Protein AF-A0A958SXV0-F1 (afdb_monomer)

Foldseek 3Di:
DDDDPPPPPDDPDDDDPCPVVCVVVVVVVCVVVDDPVVVPPDDPDDDDPCPCVPDDDDDDDPPDDDPPPVVVVVVVVVVVVVCCVVVDDPPDDDPVPDDPVNVVVVVVVDDDDPVNVVVVDDPVPDDPVVVPPPDDPVVVVVVCVVPDDPVRVVVD

pLDDT: mean 76.38, std 10.84, range [36.34, 92.25]

Radius of gyration: 49.61 Å; Cα contacts (8 Å, |Δi|>4): 8; chains: 1; bounding box: 76×43×121 Å

Structure (mmCIF, N/CA/C/O backbone):
data_AF-A0A958SXV0-F1
#
_entry.id   AF-A0A958SXV0-F1
#
loop_
_atom_site.group_PDB
_atom_site.id
_atom_site.type_symbol
_atom_site.label_atom_id
_atom_site.label_alt_id
_atom_site.label_comp_id
_atom_site.label_asym_id
_atom_site.label_entity_id
_atom_site.label_seq_id
_atom_site.pdbx_PDB_ins_code
_atom_site.Cartn_x
_atom_site.Cartn_y
_atom_site.Cartn_z
_atom_site.occupancy
_atom_site.B_iso_or_equiv
_atom_site.auth_seq_id
_atom_site.auth_comp_id
_atom_site.auth_asym_id
_atom_site.auth_atom_id
_atom_site.pdbx_PDB_model_num
ATOM 1 N N . MET A 1 1 ? 3.365 -3.150 -37.074 1.00 36.34 1 MET A N 1
ATOM 2 C CA . MET A 1 1 ? 2.431 -2.682 -38.127 1.00 36.34 1 MET A CA 1
ATOM 3 C C . MET A 1 1 ? 2.327 -3.805 -39.136 1.00 36.34 1 MET A C 1
ATOM 5 O O . MET A 1 1 ? 3.000 -3.789 -40.159 1.00 36.34 1 MET A O 1
ATOM 9 N N . ASP A 1 2 ? 1.527 -4.804 -38.791 1.00 46.22 2 ASP A N 1
ATOM 10 C CA . ASP A 1 2 ? 1.285 -5.988 -39.605 1.00 46.22 2 ASP A CA 1
ATOM 11 C C . ASP A 1 2 ? 0.170 -5.664 -40.598 1.00 46.22 2 ASP A C 1
ATOM 13 O O . ASP A 1 2 ? -0.995 -5.523 -40.232 1.00 46.22 2 ASP A O 1
ATOM 17 N N . LYS A 1 3 ? 0.532 -5.451 -41.866 1.00 52.94 3 LYS A N 1
ATOM 18 C CA . LYS A 1 3 ? -0.455 -5.339 -42.945 1.00 52.94 3 LYS A CA 1
ATOM 19 C C . LYS A 1 3 ? -0.844 -6.749 -43.382 1.00 52.94 3 LYS A C 1
ATOM 21 O O . LYS A 1 3 ? -0.165 -7.360 -44.199 1.00 52.94 3 LYS A O 1
ATOM 26 N N . GLU A 1 4 ? -1.944 -7.252 -42.832 1.00 56.66 4 GLU A N 1
ATOM 27 C CA . GLU A 1 4 ? -2.586 -8.485 -43.289 1.00 56.66 4 GLU A CA 1
ATOM 28 C C . GLU A 1 4 ? -3.212 -8.287 -44.683 1.00 56.66 4 GLU A C 1
ATOM 30 O O . GLU A 1 4 ? -4.121 -7.476 -44.874 1.00 56.66 4 GLU A O 1
ATOM 35 N N . PHE A 1 5 ? -2.760 -9.056 -45.676 1.00 57.06 5 PHE A N 1
ATOM 36 C CA . PHE A 1 5 ? -3.325 -9.072 -47.029 1.00 57.06 5 PHE A CA 1
ATOM 37 C C . PHE A 1 5 ? -4.639 -9.879 -47.086 1.00 57.06 5 PHE A C 1
ATOM 39 O O . PHE A 1 5 ? -4.705 -10.947 -47.688 1.00 57.06 5 PHE A O 1
ATOM 46 N N . LYS A 1 6 ? -5.718 -9.374 -46.475 1.00 58.47 6 LYS A N 1
ATOM 47 C CA . LYS A 1 6 ? -7.016 -10.083 -46.349 1.00 58.47 6 LYS A CA 1
ATOM 48 C C . LYS A 1 6 ? -7.854 -10.216 -47.637 1.00 58.47 6 LYS A C 1
ATOM 50 O O . LYS A 1 6 ? -8.964 -10.735 -47.586 1.00 58.47 6 LYS A O 1
ATOM 55 N N . HIS A 1 7 ? -7.349 -9.791 -48.799 1.00 54.75 7 HIS A N 1
ATOM 56 C CA . HIS A 1 7 ? -8.129 -9.740 -50.050 1.00 54.75 7 HIS A CA 1
ATOM 57 C C . HIS A 1 7 ? -7.524 -10.493 -51.245 1.00 54.75 7 HIS A C 1
ATOM 59 O O . HIS A 1 7 ? -8.103 -10.472 -52.330 1.00 54.75 7 HIS A O 1
ATOM 65 N N . ILE A 1 8 ? -6.401 -11.196 -51.085 1.00 59.59 8 ILE A N 1
ATOM 66 C CA . ILE A 1 8 ? -5.745 -11.883 -52.208 1.00 59.59 8 ILE A CA 1
ATOM 67 C C . ILE A 1 8 ? -6.158 -13.361 -52.209 1.00 59.59 8 ILE A C 1
ATOM 69 O O . ILE A 1 8 ? -5.460 -14.214 -51.675 1.00 59.59 8 ILE A O 1
ATOM 73 N N . LYS A 1 9 ? -7.325 -13.677 -52.789 1.00 61.03 9 LYS A N 1
ATOM 74 C CA . LYS A 1 9 ? -7.826 -15.069 -52.896 1.00 61.03 9 LYS A CA 1
ATOM 75 C C . LYS A 1 9 ? -7.115 -15.900 -53.976 1.00 61.03 9 LYS A C 1
ATOM 77 O O . LYS A 1 9 ? -7.296 -17.108 -54.047 1.00 61.03 9 LYS A O 1
ATOM 82 N N . SER A 1 10 ? -6.329 -15.249 -54.827 1.00 63.31 10 SER A N 1
ATOM 83 C CA . SER A 1 10 ? -5.550 -15.850 -55.907 1.00 63.31 10 SER A CA 1
ATOM 84 C C . SER A 1 10 ? -4.344 -14.958 -56.152 1.00 63.31 10 SER A C 1
ATOM 86 O O . SER A 1 10 ? -4.516 -13.752 -56.328 1.00 63.31 10 SER A O 1
ATOM 88 N N . SER A 1 11 ? -3.145 -15.546 -56.191 1.00 65.19 11 SER A N 1
ATOM 89 C CA . SER A 1 11 ? -1.951 -14.923 -56.774 1.00 65.19 11 SER A CA 1
ATOM 90 C C . SER A 1 11 ? -2.375 -14.262 -58.091 1.00 65.19 11 SER A C 1
ATOM 92 O O . SER A 1 11 ? -2.928 -14.940 -58.953 1.00 65.19 11 SER A O 1
ATOM 94 N N . GLY A 1 12 ? -2.237 -12.943 -58.244 1.00 66.81 12 GLY A N 1
ATOM 95 C CA . GLY A 1 12 ? -2.709 -12.213 -59.436 1.00 66.81 12 GLY A CA 1
ATOM 96 C C . GLY A 1 12 ? -2.011 -12.619 -60.744 1.00 66.81 12 GLY A C 1
ATOM 97 O O . GLY A 1 12 ? -2.262 -12.032 -61.792 1.00 66.81 12 GLY A O 1
ATOM 98 N N . PHE A 1 13 ? -1.133 -13.618 -60.687 1.00 75.00 13 PHE A N 1
ATOM 99 C CA . PHE A 1 13 ? -0.361 -14.143 -61.793 1.00 75.00 13 PHE A CA 1
ATOM 100 C C . PHE A 1 13 ? -1.071 -15.359 -62.391 1.00 75.00 13 PHE A C 1
ATOM 102 O O . PHE A 1 13 ? -1.173 -16.414 -61.767 1.00 75.00 13 PHE A O 1
ATOM 109 N N . LYS A 1 14 ? -1.553 -15.209 -63.627 1.00 74.62 14 LYS A N 1
ATOM 110 C CA . LYS A 1 14 ? -2.033 -16.322 -64.453 1.00 74.62 14 LYS A CA 1
ATOM 111 C C . LYS A 1 14 ? -0.934 -16.702 -65.435 1.00 74.62 14 LYS A C 1
ATOM 113 O O . LYS A 1 14 ? -0.447 -15.843 -66.165 1.00 74.62 14 LYS A O 1
ATOM 118 N N . VAL A 1 15 ? -0.556 -17.976 -65.457 1.00 80.69 15 VAL A N 1
ATOM 119 C CA . VAL A 1 15 ? 0.377 -18.496 -66.462 1.00 80.69 15 VAL A CA 1
ATOM 120 C C . VAL A 1 15 ? -0.378 -18.906 -67.733 1.00 80.69 15 VAL A C 1
ATOM 122 O O . VAL A 1 15 ? -1.545 -19.302 -67.647 1.00 80.69 15 VAL A O 1
ATOM 125 N N . PRO A 1 16 ? 0.253 -18.826 -68.916 1.00 84.94 16 PRO A N 1
ATOM 126 C CA . PRO A 1 16 ? -0.309 -19.369 -70.147 1.00 84.94 16 PRO A CA 1
ATOM 127 C C . PRO A 1 16 ? -0.623 -20.869 -70.036 1.00 84.94 16 PRO A C 1
ATOM 129 O O . PRO A 1 16 ? 0.043 -21.611 -69.310 1.00 84.94 16 PRO A O 1
ATOM 132 N N . LYS A 1 17 ? -1.627 -21.334 -70.787 1.00 81.31 17 LYS A N 1
ATOM 133 C CA . LYS A 1 17 ? -1.971 -22.761 -70.857 1.00 81.31 17 LYS A CA 1
ATOM 134 C C . LYS A 1 17 ? -0.768 -23.553 -71.396 1.00 81.31 17 LYS A C 1
ATOM 136 O O . LYS A 1 17 ? -0.205 -23.165 -72.414 1.00 81.31 17 LYS A O 1
ATOM 141 N N . GLY A 1 18 ? -0.371 -24.620 -70.699 1.00 81.06 18 GLY A N 1
ATOM 142 C CA . GLY A 1 18 ? 0.780 -25.455 -71.069 1.00 81.06 18 GLY A CA 1
ATOM 143 C C . GLY A 1 18 ? 2.158 -24.879 -70.708 1.00 81.06 18 GLY A C 1
ATOM 144 O O . GLY A 1 18 ? 3.172 -25.447 -71.102 1.00 81.06 18 GLY A O 1
ATOM 145 N N . TYR A 1 19 ? 2.234 -23.776 -69.945 1.00 82.81 19 TYR A N 1
ATOM 146 C CA . TYR A 1 19 ? 3.510 -23.140 -69.573 1.00 82.81 19 TYR A CA 1
ATOM 147 C C . TYR A 1 19 ? 4.499 -24.109 -68.902 1.00 82.81 19 TYR A C 1
ATOM 149 O O . TYR A 1 19 ? 5.686 -24.099 -69.218 1.00 82.81 19 TYR A O 1
ATOM 157 N N . PHE A 1 20 ? 4.005 -24.966 -68.007 1.00 89.12 20 PHE A N 1
ATOM 158 C CA . PHE A 1 20 ? 4.841 -25.908 -67.260 1.00 89.12 20 PHE A CA 1
ATOM 159 C C . PHE A 1 20 ? 5.067 -27.247 -67.975 1.00 89.12 20 PHE A C 1
ATOM 161 O O . PHE A 1 20 ? 5.983 -27.965 -67.603 1.00 89.12 20 PHE A O 1
ATOM 168 N N . GLU A 1 21 ? 4.295 -27.569 -69.018 1.00 88.06 21 GLU A N 1
ATOM 169 C CA . GLU A 1 21 ? 4.369 -28.872 -69.704 1.00 88.06 21 GLU A CA 1
ATOM 170 C C . GLU A 1 21 ? 5.688 -29.073 -70.464 1.00 88.06 21 GLU A C 1
ATOM 172 O O . GLU A 1 21 ? 6.127 -30.201 -70.633 1.00 88.06 21 GLU A O 1
ATOM 177 N N . SER A 1 22 ? 6.340 -27.983 -70.889 1.00 80.31 22 SER A N 1
ATOM 178 C CA . SER A 1 22 ? 7.646 -28.013 -71.575 1.00 80.31 22 SER A CA 1
ATOM 179 C C . SER A 1 22 ? 8.785 -27.441 -70.729 1.00 80.31 22 SER A C 1
ATOM 181 O O . SER A 1 22 ? 9.859 -27.146 -71.255 1.00 80.31 22 SER A O 1
ATOM 183 N N . LEU A 1 23 ? 8.555 -27.209 -69.430 1.00 86.75 23 LEU A N 1
ATOM 184 C CA . LEU A 1 23 ? 9.559 -26.592 -68.562 1.00 86.75 23 LEU A CA 1
ATOM 185 C C . LEU A 1 23 ? 10.779 -27.500 -68.412 1.00 86.75 23 LEU A C 1
ATOM 187 O O . LEU A 1 23 ? 11.898 -27.016 -68.572 1.00 86.75 23 LEU A O 1
ATOM 191 N N . ASP A 1 24 ? 10.561 -28.790 -68.162 1.00 82.88 24 ASP A N 1
ATOM 192 C CA . ASP A 1 24 ? 11.637 -29.756 -67.928 1.00 82.88 24 ASP A CA 1
ATOM 193 C C . ASP A 1 24 ? 12.534 -29.909 -69.159 1.00 82.88 24 ASP A C 1
ATOM 195 O O . ASP A 1 24 ? 13.757 -29.826 -69.047 1.00 82.88 24 ASP A O 1
ATOM 199 N N . ASP A 1 25 ? 11.933 -30.011 -70.347 1.00 81.94 25 ASP A N 1
ATOM 200 C CA . ASP A 1 25 ? 12.667 -30.091 -71.612 1.00 81.94 25 ASP A CA 1
ATOM 201 C C . ASP A 1 25 ? 13.515 -28.839 -71.856 1.00 81.94 25 ASP A C 1
ATOM 203 O O . ASP A 1 25 ? 14.678 -28.943 -72.243 1.00 81.94 25 ASP A O 1
ATOM 207 N N . ARG A 1 26 ? 12.970 -27.646 -71.573 1.00 77.88 26 ARG A N 1
ATOM 208 C CA . ARG A 1 26 ? 13.693 -26.368 -71.704 1.00 77.88 26 ARG A CA 1
ATOM 209 C C . ARG A 1 26 ? 14.840 -26.248 -70.705 1.00 77.88 26 ARG A C 1
ATOM 211 O O . ARG A 1 26 ? 15.887 -25.706 -71.046 1.00 77.88 26 ARG A O 1
ATOM 218 N N . LEU A 1 27 ? 14.653 -26.726 -69.475 1.00 81.38 27 LEU A N 1
ATOM 219 C CA . LEU A 1 27 ? 15.683 -26.714 -68.433 1.00 81.38 27 LEU A CA 1
ATOM 220 C C . LEU A 1 27 ? 16.819 -27.685 -68.783 1.00 81.38 27 LEU A C 1
ATOM 222 O O . LEU A 1 27 ? 17.999 -27.349 -68.664 1.00 81.38 27 LEU A O 1
ATOM 226 N N . LEU A 1 28 ? 16.460 -28.868 -69.281 1.00 81.31 28 LEU A N 1
ATOM 227 C CA . LEU A 1 28 ? 17.399 -29.872 -69.764 1.00 81.31 28 LEU A CA 1
ATOM 228 C C . LEU A 1 28 ? 18.166 -29.375 -70.999 1.00 81.31 28 LEU A C 1
ATOM 230 O O . LEU A 1 28 ? 19.375 -29.571 -71.090 1.00 81.31 28 LEU A O 1
ATOM 234 N N . ASP A 1 29 ? 17.499 -28.687 -71.922 1.00 77.00 29 ASP A N 1
ATOM 235 C CA . ASP A 1 29 ? 18.140 -28.064 -73.081 1.00 77.00 29 ASP A CA 1
ATOM 236 C C . ASP A 1 29 ? 19.116 -26.949 -72.663 1.00 77.00 29 ASP A C 1
ATOM 238 O O . ASP A 1 29 ? 20.248 -26.907 -73.145 1.00 77.00 29 ASP A O 1
ATOM 242 N N . LEU A 1 30 ? 18.754 -26.124 -71.669 1.00 74.06 30 LEU A N 1
ATOM 243 C CA . LEU A 1 30 ? 19.624 -25.077 -71.108 1.00 74.06 30 LEU A CA 1
ATOM 244 C C . LEU A 1 30 ? 20.918 -25.624 -70.488 1.00 74.06 30 LEU A C 1
ATOM 246 O O . LEU A 1 30 ? 21.966 -24.977 -70.538 1.00 74.06 30 LEU A O 1
ATOM 250 N N . THR A 1 31 ? 20.841 -26.799 -69.860 1.00 71.12 31 THR A N 1
ATOM 251 C CA . THR A 1 31 ? 22.010 -27.453 -69.248 1.00 71.12 31 THR A CA 1
ATOM 252 C C . THR A 1 31 ? 22.891 -28.140 -70.288 1.00 71.12 31 THR A C 1
ATOM 254 O O . THR A 1 31 ? 24.113 -28.110 -70.157 1.00 71.12 31 THR A O 1
ATOM 257 N N . LYS A 1 32 ? 22.293 -28.695 -71.351 1.00 72.06 32 LYS A N 1
ATOM 258 C CA . LYS A 1 32 ? 23.005 -29.330 -72.472 1.00 72.06 32 LYS A CA 1
ATOM 259 C C . LYS A 1 32 ? 23.704 -28.327 -73.388 1.00 72.06 32 LYS A C 1
ATOM 261 O O . LYS A 1 32 ? 24.782 -28.624 -73.892 1.00 72.06 32 LYS A O 1
ATOM 266 N N . THR A 1 33 ? 23.106 -27.156 -73.602 1.00 61.69 33 THR A N 1
ATOM 267 C CA . THR A 1 33 ? 23.637 -26.124 -74.509 1.00 61.69 33 THR A CA 1
ATOM 268 C C . THR A 1 33 ? 24.701 -25.229 -73.877 1.00 61.69 33 THR A C 1
ATOM 270 O O . THR A 1 33 ? 25.341 -24.474 -74.599 1.00 61.69 33 THR A O 1
ATOM 273 N N . GLY A 1 34 ? 24.962 -25.362 -72.570 1.00 61.09 34 GLY A N 1
ATOM 274 C CA . GLY A 1 34 ? 25.997 -24.607 -71.868 1.00 61.09 34 GLY A CA 1
ATOM 275 C C . GLY A 1 34 ? 25.661 -23.117 -71.782 1.00 61.09 34 GLY A C 1
ATOM 276 O O . GLY A 1 34 ? 25.802 -22.386 -72.748 1.00 61.09 34 GLY A O 1
ATOM 277 N N . SER A 1 35 ? 25.240 -22.665 -70.596 1.00 59.78 35 SER A N 1
ATOM 278 C CA . SER A 1 35 ? 25.042 -21.258 -70.205 1.00 59.78 35 SER A CA 1
ATOM 279 C C . SER A 1 35 ? 24.741 -20.282 -71.365 1.00 59.78 35 SER A C 1
ATOM 281 O O . SER A 1 35 ? 25.664 -19.617 -71.854 1.00 59.78 35 SER A O 1
ATOM 283 N N . PRO A 1 36 ? 23.463 -20.064 -71.740 1.00 58.12 36 PRO A N 1
ATOM 284 C CA . PRO A 1 36 ? 23.100 -18.955 -72.634 1.00 58.12 36 PRO A CA 1
ATOM 285 C C . PRO A 1 36 ? 23.536 -17.584 -72.079 1.00 58.12 36 PRO A C 1
ATOM 287 O O . PRO A 1 36 ? 23.579 -16.594 -72.802 1.00 58.12 36 PRO A O 1
ATOM 290 N N . LEU A 1 37 ? 23.911 -17.527 -70.794 1.00 56.97 37 LEU A N 1
ATOM 291 C CA . LEU A 1 37 ? 24.479 -16.359 -70.130 1.00 56.97 37 LEU A CA 1
ATOM 292 C C . LEU A 1 37 ? 25.859 -15.965 -70.680 1.00 56.97 37 LEU A C 1
ATOM 294 O O . LEU A 1 37 ? 26.210 -14.792 -70.638 1.00 56.97 37 LEU A O 1
ATOM 298 N N . SER A 1 38 ? 26.630 -16.920 -71.210 1.00 58.72 38 SER A N 1
ATOM 299 C CA . SER A 1 38 ? 27.951 -16.661 -71.805 1.00 58.72 38 SER A CA 1
ATOM 300 C C . SER A 1 38 ? 27.875 -15.911 -73.141 1.00 58.72 38 SER A C 1
ATOM 302 O O . SER A 1 38 ? 28.837 -15.261 -73.543 1.00 58.72 38 SER A O 1
ATOM 304 N N . SER A 1 39 ? 26.716 -15.953 -73.805 1.00 57.38 39 SER A N 1
ATOM 305 C CA . SER A 1 39 ? 26.448 -15.299 -75.092 1.00 57.38 39 SER A CA 1
ATOM 306 C C . SER A 1 39 ? 25.815 -13.909 -74.948 1.00 57.38 39 SER A C 1
ATOM 308 O O . SER A 1 39 ? 25.579 -13.243 -75.954 1.00 57.38 39 SER A O 1
ATOM 310 N N . ILE A 1 40 ? 25.516 -13.462 -73.721 1.00 61.47 40 ILE A N 1
ATOM 311 C CA . ILE A 1 40 ? 24.913 -12.154 -73.443 1.00 61.47 40 ILE A CA 1
ATOM 312 C C . ILE A 1 40 ? 26.049 -11.173 -73.108 1.00 61.47 40 ILE A C 1
ATOM 314 O O . ILE A 1 40 ? 26.568 -11.198 -71.993 1.00 61.47 40 ILE A O 1
ATOM 318 N N . PRO A 1 41 ? 26.456 -10.285 -74.037 1.00 61.31 41 PRO A N 1
ATOM 319 C CA . PRO A 1 41 ? 27.645 -9.448 -73.860 1.00 61.31 41 PRO A CA 1
ATOM 320 C C . PRO A 1 41 ? 27.488 -8.381 -72.768 1.00 61.31 41 PRO A C 1
ATOM 322 O O . PRO A 1 41 ? 28.477 -7.825 -72.299 1.00 61.31 41 PRO A O 1
ATOM 325 N N . ASN A 1 42 ? 26.256 -8.064 -72.362 1.00 60.19 42 ASN A N 1
ATOM 326 C CA . ASN A 1 42 ? 25.976 -7.101 -71.307 1.00 60.19 42 ASN A CA 1
ATOM 327 C C . ASN A 1 42 ? 24.822 -7.615 -70.449 1.00 60.19 42 ASN A C 1
ATOM 329 O O . ASN A 1 42 ? 23.704 -7.776 -70.938 1.00 60.19 42 ASN A O 1
ATOM 333 N N . THR A 1 43 ? 25.068 -7.817 -69.157 1.00 64.56 43 THR A N 1
ATOM 334 C CA . THR A 1 43 ? 23.980 -7.907 -68.187 1.00 64.56 43 THR A CA 1
ATOM 335 C C . THR A 1 43 ? 23.200 -6.592 -68.285 1.00 64.56 43 THR A C 1
ATOM 337 O O . THR A 1 43 ? 23.781 -5.512 -68.194 1.00 64.56 43 THR A O 1
ATOM 340 N N . GLY A 1 44 ? 21.890 -6.644 -68.542 1.00 61.97 44 GLY A N 1
ATOM 341 C CA . GLY A 1 44 ? 21.047 -5.453 -68.762 1.00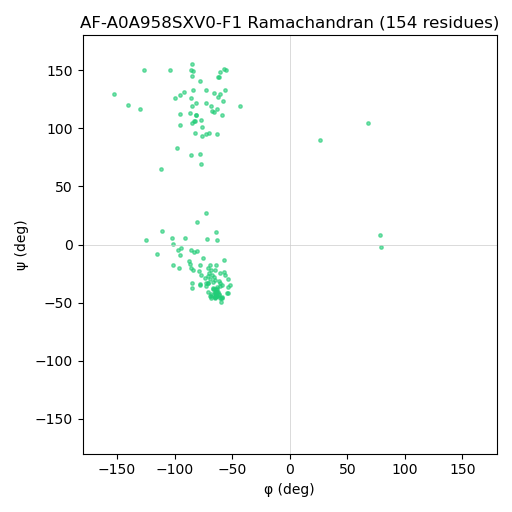 61.97 44 GLY A CA 1
ATOM 342 C C . GLY A 1 44 ? 20.925 -4.508 -67.556 1.00 61.97 44 GLY A C 1
ATOM 343 O O . GLY A 1 44 ? 20.106 -3.598 -67.561 1.00 61.97 44 GLY A O 1
ATOM 344 N N . PHE A 1 45 ? 21.733 -4.717 -66.520 1.00 70.06 45 PHE A N 1
ATOM 345 C CA . PHE A 1 45 ? 21.765 -3.963 -65.279 1.00 70.06 45 PHE A CA 1
ATOM 346 C C . PHE A 1 45 ? 23.076 -3.175 -65.191 1.00 70.06 45 PHE A C 1
ATOM 348 O O . PHE A 1 45 ? 23.915 -3.427 -64.329 1.00 70.06 45 PHE A O 1
ATOM 355 N N . LYS A 1 46 ? 23.271 -2.218 -66.104 1.00 75.31 46 LYS A N 1
ATOM 356 C CA . LYS A 1 46 ? 24.271 -1.158 -65.918 1.00 75.31 46 LYS A CA 1
ATOM 357 C C . LYS A 1 46 ? 23.598 0.032 -65.246 1.00 75.31 46 LYS A C 1
ATOM 359 O O . LYS A 1 46 ? 22.520 0.452 -65.660 1.00 75.31 46 LYS A O 1
ATOM 364 N N . ALA A 1 47 ? 24.226 0.556 -64.197 1.00 77.31 47 ALA A N 1
ATOM 365 C CA . ALA A 1 47 ? 23.795 1.816 -63.609 1.00 77.31 47 ALA A CA 1
ATOM 366 C C . ALA A 1 47 ? 23.949 2.943 -64.654 1.00 77.31 47 ALA A C 1
ATOM 368 O O . ALA A 1 47 ? 24.908 2.901 -65.430 1.00 77.31 47 ALA A O 1
ATOM 369 N N . PRO A 1 48 ? 23.037 3.931 -64.689 1.00 82.44 48 PRO A N 1
ATOM 370 C CA . PRO A 1 48 ? 23.183 5.099 -65.548 1.00 82.44 48 PRO A CA 1
ATOM 371 C C . PRO A 1 48 ? 24.512 5.824 -65.312 1.00 82.44 48 PRO A C 1
ATOM 373 O O . PRO A 1 48 ? 25.043 5.832 -64.196 1.00 82.44 48 PRO A O 1
ATOM 376 N N . GLU A 1 49 ? 25.025 6.460 -66.361 1.00 84.88 49 GLU A N 1
ATOM 377 C CA . GLU A 1 49 ? 26.204 7.317 -66.266 1.00 84.88 49 GLU A CA 1
ATOM 378 C C . GLU A 1 49 ? 25.966 8.424 -65.223 1.00 84.88 49 GLU A C 1
ATOM 380 O O . GLU A 1 49 ? 24.883 9.007 -65.152 1.00 84.88 49 GLU A O 1
ATOM 385 N N . GLY A 1 50 ? 26.939 8.645 -64.337 1.00 83.94 50 GLY A N 1
ATOM 386 C CA . GLY A 1 50 ? 26.838 9.634 -63.260 1.00 83.94 50 GLY A CA 1
ATOM 387 C C . GLY A 1 50 ? 26.020 9.224 -62.022 1.00 83.94 50 GLY A C 1
ATOM 388 O O . GLY A 1 50 ? 25.989 9.976 -61.048 1.00 83.94 50 GLY A O 1
ATOM 389 N N . TYR A 1 51 ? 25.400 8.032 -61.986 1.00 82.94 51 TYR A N 1
ATOM 390 C CA . TYR A 1 51 ? 24.526 7.611 -60.870 1.00 82.94 51 TYR A CA 1
ATOM 391 C C . TYR A 1 51 ? 25.197 7.704 -59.485 1.00 82.94 51 TYR A C 1
ATOM 393 O O . TYR A 1 51 ? 24.561 8.078 -58.499 1.00 82.94 51 TYR A O 1
ATOM 401 N N . PHE A 1 52 ? 26.494 7.404 -59.400 1.00 88.50 52 PHE A N 1
ATOM 402 C CA . PHE A 1 52 ? 27.236 7.406 -58.136 1.00 88.50 52 PHE A CA 1
ATOM 403 C C . PHE A 1 52 ? 28.026 8.692 -57.861 1.00 88.50 52 PHE A C 1
ATOM 405 O O . PHE A 1 52 ? 28.567 8.834 -56.768 1.00 88.50 52 PHE A O 1
ATOM 412 N N . GLU A 1 53 ? 28.077 9.652 -58.788 1.00 87.75 53 GLU A N 1
ATOM 413 C CA . GLU A 1 53 ? 28.937 10.843 -58.648 1.00 87.75 53 GLU A CA 1
ATOM 414 C C . GLU A 1 53 ? 28.535 11.739 -57.468 1.00 87.75 53 GLU A C 1
ATOM 416 O O . GLU A 1 53 ? 29.382 12.339 -56.804 1.00 87.75 53 GLU A O 1
ATOM 421 N N . ASN A 1 54 ? 27.241 11.765 -57.139 1.00 81.31 54 ASN A N 1
ATOM 422 C CA . ASN A 1 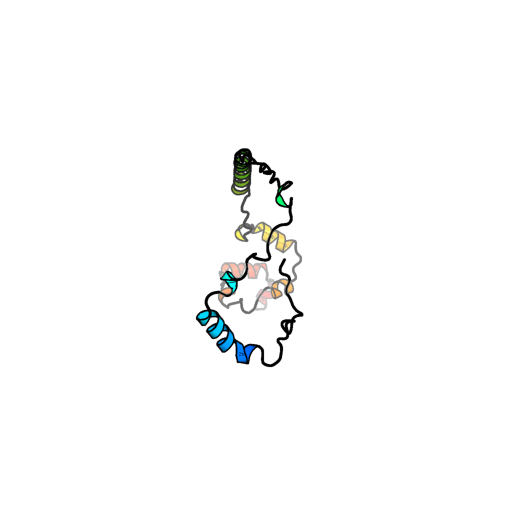54 ? 26.693 12.547 -56.030 1.00 81.31 54 ASN A CA 1
ATOM 423 C C . ASN A 1 54 ? 26.392 11.705 -54.779 1.00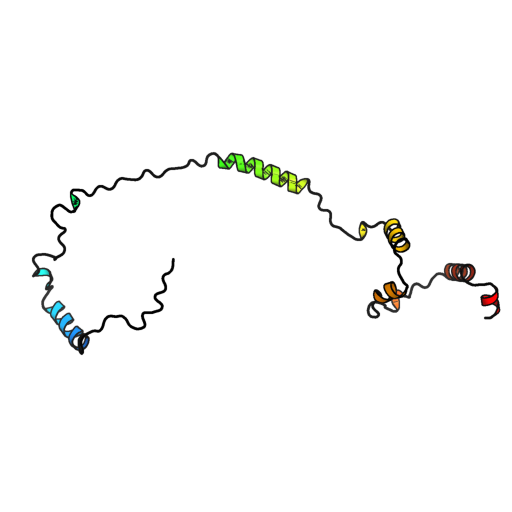 81.31 54 ASN A C 1
ATOM 425 O O . ASN A 1 54 ? 25.838 12.215 -53.799 1.00 81.31 54 ASN A O 1
ATOM 429 N N . PHE A 1 55 ? 26.749 10.418 -54.778 1.00 83.38 55 PHE A N 1
ATOM 430 C CA . PHE A 1 55 ? 26.462 9.532 -53.658 1.00 83.38 55 PHE A CA 1
ATOM 431 C C . PHE A 1 55 ? 27.442 9.781 -52.504 1.00 83.38 55 PHE A C 1
ATOM 433 O O . PHE A 1 55 ? 28.615 9.417 -52.559 1.00 83.38 55 PHE A O 1
ATOM 440 N N . ARG A 1 56 ? 26.962 10.412 -51.425 1.00 81.81 56 ARG A N 1
ATOM 441 C CA . ARG A 1 56 ? 27.745 10.639 -50.200 1.00 81.81 56 ARG A CA 1
ATOM 442 C C . ARG A 1 56 ? 26.968 10.200 -48.966 1.00 81.81 56 ARG A C 1
ATOM 444 O O . ARG A 1 56 ? 25.952 10.796 -48.614 1.00 81.81 56 ARG A O 1
ATOM 451 N N . ILE A 1 57 ? 27.494 9.204 -48.258 1.00 78.94 57 ILE A N 1
ATOM 452 C CA . ILE A 1 57 ? 26.974 8.785 -46.953 1.00 78.94 57 ILE A CA 1
ATOM 453 C C . ILE A 1 57 ? 27.549 9.731 -45.894 1.00 78.94 57 ILE A C 1
ATOM 455 O O . ILE A 1 57 ? 28.748 9.724 -45.625 1.00 78.94 57 ILE A O 1
ATOM 459 N N . LYS A 1 58 ? 26.701 10.565 -45.282 1.00 79.06 58 LYS A N 1
ATOM 460 C CA . LYS A 1 58 ? 27.090 11.371 -44.115 1.00 79.06 58 LYS A CA 1
ATOM 461 C C . LYS A 1 58 ? 26.881 10.531 -42.849 1.00 79.06 58 LYS A C 1
ATOM 463 O O . LYS A 1 58 ? 25.724 10.250 -42.527 1.00 79.06 58 LYS A O 1
ATOM 468 N N . PRO A 1 59 ? 27.932 10.144 -42.103 1.00 73.00 59 PRO A N 1
ATOM 469 C CA . PRO A 1 59 ? 27.740 9.462 -40.832 1.00 73.00 59 PRO A CA 1
ATOM 470 C C . PRO A 1 59 ? 27.068 10.429 -39.850 1.00 73.00 59 PRO A C 1
ATOM 472 O O . PRO A 1 59 ? 27.645 11.445 -39.456 1.00 73.00 59 PRO A O 1
ATOM 475 N N . LYS A 1 60 ? 25.826 10.136 -39.451 1.00 70.88 60 LYS A N 1
ATOM 476 C CA . LYS A 1 60 ? 25.206 10.826 -38.317 1.00 70.88 60 LYS A CA 1
ATOM 477 C C . LYS A 1 60 ? 25.975 10.413 -37.066 1.00 70.88 60 LYS A C 1
ATOM 479 O O . LYS A 1 60 ? 25.957 9.244 -36.692 1.00 70.88 60 LYS A O 1
ATOM 484 N N . LYS A 1 61 ? 26.651 11.364 -36.416 1.00 68.38 61 LYS A N 1
ATOM 485 C CA . LYS A 1 61 ? 27.232 11.142 -35.087 1.00 68.38 61 LYS A CA 1
ATOM 486 C C . LYS A 1 61 ? 26.088 10.768 -34.145 1.00 68.38 61 LYS A C 1
ATOM 488 O O . LYS A 1 61 ? 25.213 11.593 -33.886 1.00 68.38 61 LYS A O 1
ATOM 493 N N . ALA A 1 62 ? 26.062 9.520 -33.685 1.00 68.50 62 ALA A N 1
ATOM 494 C CA . ALA A 1 62 ? 25.103 9.096 -32.680 1.00 68.50 62 ALA A CA 1
ATOM 495 C C . ALA A 1 62 ? 25.354 9.910 -31.404 1.00 68.50 62 ALA A C 1
ATOM 497 O O . ALA A 1 62 ? 26.486 10.008 -30.926 1.00 68.50 62 ALA A O 1
ATOM 498 N N . LYS A 1 63 ? 24.302 10.542 -30.878 1.00 69.94 63 LYS A N 1
ATOM 499 C CA . LYS A 1 63 ? 24.366 11.294 -29.625 1.00 69.94 63 LYS A CA 1
ATOM 500 C C . LYS A 1 63 ? 24.530 10.291 -28.484 1.00 69.94 63 LYS A C 1
ATOM 502 O O . LYS A 1 63 ? 23.549 9.717 -28.024 1.00 69.94 63 LYS A O 1
ATOM 507 N N . VAL A 1 64 ? 25.765 10.063 -28.049 1.00 71.62 64 VAL A N 1
ATOM 508 C CA . VAL A 1 64 ? 26.041 9.261 -26.854 1.00 71.62 64 VAL A CA 1
ATOM 509 C C . VAL A 1 64 ? 25.650 10.077 -25.624 1.00 71.62 64 VAL A C 1
ATOM 511 O O . VAL A 1 64 ? 26.128 11.193 -25.426 1.00 71.62 64 VAL A O 1
ATOM 514 N N . ILE A 1 65 ? 24.735 9.549 -24.814 1.00 70.62 65 ILE A N 1
ATOM 515 C CA . ILE A 1 65 ? 24.441 10.102 -23.492 1.00 70.62 65 ILE A CA 1
ATOM 516 C C . ILE A 1 65 ? 25.268 9.335 -22.462 1.00 70.62 65 ILE A C 1
ATOM 518 O O . ILE A 1 65 ? 25.286 8.107 -22.448 1.00 70.62 65 ILE A O 1
ATOM 522 N N . THR A 1 66 ? 26.000 10.048 -21.614 1.00 70.31 66 THR A N 1
ATOM 523 C CA . THR A 1 66 ? 26.782 9.437 -20.537 1.00 70.31 66 THR A CA 1
ATOM 524 C C . THR A 1 66 ? 25.876 9.216 -19.321 1.00 70.31 66 THR A C 1
ATOM 526 O O . THR A 1 66 ? 25.325 10.161 -18.762 1.00 70.31 66 THR A O 1
ATOM 529 N N . LEU A 1 67 ? 25.714 7.957 -18.892 1.00 67.31 67 LEU A N 1
ATOM 530 C CA . LEU A 1 67 ? 24.773 7.516 -17.841 1.00 67.31 67 LEU A CA 1
ATOM 531 C C . LEU A 1 67 ? 25.188 7.909 -16.402 1.00 67.31 67 LEU A C 1
ATOM 533 O O . LEU A 1 67 ? 24.844 7.248 -15.431 1.00 67.31 67 LEU A O 1
ATOM 537 N N . LYS A 1 68 ? 25.942 8.995 -16.214 1.00 66.31 68 LYS A N 1
ATOM 538 C CA . LYS A 1 68 ? 26.567 9.312 -14.914 1.00 66.31 68 LYS A CA 1
ATOM 539 C C . LYS A 1 68 ? 25.629 9.971 -13.889 1.00 66.31 68 LYS A C 1
ATOM 541 O O . LYS A 1 68 ? 26.037 10.184 -12.756 1.00 66.31 68 LYS A O 1
ATOM 546 N N . ARG A 1 69 ? 24.384 10.303 -14.260 1.00 61.41 69 ARG A N 1
ATOM 547 C CA . ARG A 1 69 ? 23.430 11.020 -13.383 1.00 61.41 69 ARG A CA 1
ATOM 548 C C . ARG A 1 69 ? 22.365 10.135 -12.728 1.00 61.41 69 ARG A C 1
ATOM 550 O O . ARG A 1 69 ? 21.784 10.550 -11.733 1.00 61.41 69 ARG A O 1
ATOM 557 N N . VAL A 1 70 ? 22.129 8.925 -13.237 1.00 61.12 70 VAL A N 1
ATOM 558 C CA . VAL A 1 70 ? 21.057 8.043 -12.726 1.00 61.12 70 VAL A CA 1
ATOM 559 C C . VAL A 1 70 ? 21.466 7.333 -11.429 1.00 61.12 70 VAL A C 1
ATOM 561 O O . VAL A 1 70 ? 20.612 6.980 -10.624 1.00 61.12 70 VAL A O 1
ATOM 564 N N . LEU A 1 71 ? 22.774 7.199 -11.174 1.00 60.38 71 LEU A N 1
ATOM 565 C CA . LEU A 1 71 ? 23.282 6.534 -9.969 1.00 60.38 71 LEU A CA 1
ATOM 566 C C . LEU A 1 71 ? 22.930 7.298 -8.678 1.00 60.38 71 LEU A C 1
ATOM 568 O O . LEU A 1 71 ? 22.565 6.685 -7.682 1.00 60.38 71 LEU A O 1
ATOM 572 N N . TYR A 1 72 ? 22.980 8.636 -8.705 1.00 61.81 72 TYR A N 1
ATOM 573 C CA . TYR A 1 72 ? 22.699 9.468 -7.526 1.00 61.81 72 TYR A CA 1
ATOM 574 C C . TYR A 1 72 ? 21.209 9.496 -7.154 1.00 61.81 72 TYR A C 1
ATOM 576 O O . TYR A 1 72 ? 20.866 9.544 -5.976 1.00 61.81 72 TYR A O 1
ATOM 584 N N . ILE A 1 73 ? 20.318 9.416 -8.145 1.00 62.38 73 ILE A N 1
ATOM 585 C CA . ILE A 1 73 ? 18.863 9.438 -7.927 1.00 62.38 73 ILE A CA 1
ATOM 586 C C . ILE A 1 73 ? 1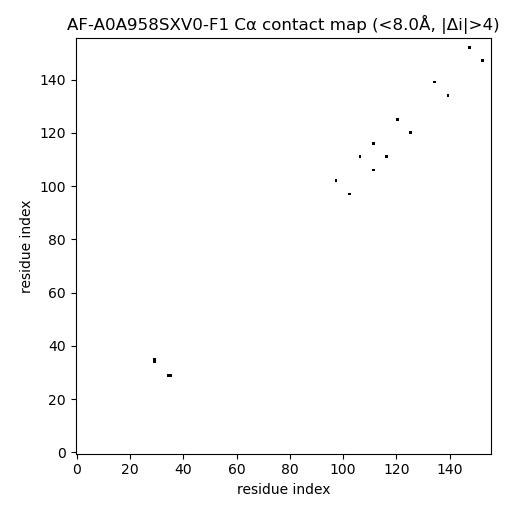8.383 8.103 -7.321 1.00 62.38 73 ILE A C 1
ATOM 588 O O . ILE A 1 73 ? 17.447 8.091 -6.524 1.00 62.38 73 ILE A O 1
ATOM 592 N N . SER A 1 74 ? 19.075 6.993 -7.613 1.00 65.62 74 SER A N 1
ATOM 593 C CA . SER A 1 74 ? 18.769 5.672 -7.043 1.00 65.62 74 SER A CA 1
ATOM 594 C C . SER A 1 74 ? 18.944 5.613 -5.521 1.00 65.62 74 SER A C 1
ATOM 596 O O . SER A 1 74 ? 18.161 4.947 -4.850 1.00 65.62 74 SER A O 1
ATOM 598 N N . GLY A 1 75 ? 19.950 6.299 -4.966 1.00 76.50 75 GLY A N 1
ATOM 599 C CA . GLY A 1 75 ? 20.208 6.287 -3.521 1.00 76.50 75 GLY A CA 1
ATOM 600 C C . GLY A 1 75 ? 19.118 7.008 -2.726 1.00 76.50 75 GLY A C 1
ATOM 601 O O . GLY A 1 75 ? 18.620 6.479 -1.738 1.00 76.50 75 GLY A O 1
ATOM 602 N N . VAL A 1 76 ? 18.690 8.183 -3.200 1.00 81.56 76 VAL A N 1
ATOM 603 C CA . VAL A 1 76 ? 17.630 8.970 -2.546 1.00 81.56 76 VAL A CA 1
ATOM 604 C C . VAL A 1 76 ? 16.296 8.221 -2.573 1.00 81.56 76 VAL A C 1
ATOM 606 O O . VAL A 1 76 ? 15.625 8.132 -1.549 1.00 81.56 76 VAL A O 1
ATOM 609 N N . ALA A 1 77 ? 15.935 7.622 -3.712 1.00 82.00 77 ALA A N 1
ATOM 610 C CA . ALA A 1 77 ? 14.710 6.833 -3.826 1.00 82.00 77 ALA A CA 1
ATOM 611 C C . ALA A 1 77 ? 14.711 5.605 -2.897 1.00 82.00 77 ALA A C 1
ATOM 613 O O . ALA A 1 77 ? 13.701 5.327 -2.255 1.00 82.00 77 ALA A O 1
ATOM 614 N N . ALA A 1 78 ? 15.845 4.903 -2.774 1.00 84.69 78 ALA A N 1
ATOM 615 C CA . ALA A 1 78 ? 15.971 3.748 -1.886 1.00 84.69 78 ALA A CA 1
ATOM 616 C C . ALA A 1 78 ? 15.823 4.130 -0.405 1.00 84.69 78 ALA A C 1
ATOM 618 O O . ALA A 1 78 ? 15.124 3.440 0.331 1.00 84.69 78 ALA A O 1
ATOM 619 N N . VAL A 1 79 ? 16.423 5.246 0.026 1.00 88.31 79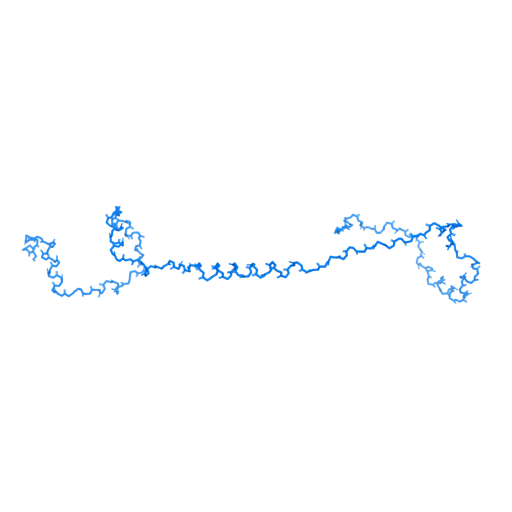 VAL A N 1
ATOM 620 C CA . VAL A 1 79 ? 16.295 5.744 1.408 1.00 88.31 79 VAL A CA 1
ATOM 621 C C . VAL A 1 79 ? 14.853 6.151 1.719 1.00 88.31 79 VAL A C 1
ATOM 623 O O . VAL A 1 79 ? 14.341 5.807 2.781 1.00 88.31 79 VAL A O 1
ATOM 626 N N . LEU A 1 80 ? 14.170 6.823 0.787 1.00 88.38 80 LEU A N 1
ATOM 627 C CA . LEU A 1 80 ? 12.757 7.181 0.946 1.00 88.38 80 LEU A CA 1
ATOM 628 C C . LEU A 1 80 ? 11.854 5.941 1.021 1.00 88.38 80 LEU A C 1
ATOM 630 O O . LEU A 1 80 ? 10.981 5.877 1.882 1.00 88.38 80 LEU A O 1
ATOM 634 N N . ALA A 1 81 ? 12.085 4.934 0.175 1.00 88.12 81 ALA A N 1
ATOM 635 C CA . ALA A 1 81 ? 11.345 3.674 0.225 1.00 88.12 81 ALA A CA 1
ATOM 636 C C . ALA A 1 81 ? 11.579 2.916 1.546 1.00 88.12 81 ALA A C 1
ATOM 638 O O . ALA A 1 81 ? 10.637 2.354 2.108 1.00 88.12 81 ALA A O 1
ATOM 639 N N . LEU A 1 82 ? 12.808 2.942 2.074 1.00 89.19 82 LEU A N 1
ATOM 640 C CA . LEU A 1 82 ? 13.139 2.359 3.376 1.00 89.19 82 LEU A CA 1
ATOM 641 C C . LEU A 1 82 ? 12.428 3.089 4.520 1.00 89.19 82 LEU A C 1
ATOM 643 O O . LEU A 1 82 ? 11.841 2.436 5.376 1.00 89.19 82 LEU A O 1
ATOM 647 N N . LEU A 1 83 ? 12.427 4.427 4.507 1.00 89.19 83 LEU A N 1
ATOM 648 C CA . LEU A 1 83 ? 11.710 5.230 5.500 1.00 89.19 83 LEU A CA 1
ATOM 649 C C . LEU A 1 83 ? 10.212 4.925 5.488 1.00 89.19 83 LEU A C 1
ATOM 651 O O . LEU A 1 83 ? 9.642 4.675 6.543 1.00 89.19 83 LEU A O 1
ATOM 655 N N . ILE A 1 84 ? 9.587 4.869 4.311 1.00 85.06 84 ILE A N 1
ATOM 656 C CA . ILE A 1 84 ? 8.165 4.522 4.188 1.00 85.06 84 ILE A CA 1
ATOM 657 C C . ILE A 1 84 ? 7.909 3.101 4.712 1.00 85.06 84 ILE A C 1
ATOM 659 O O . ILE A 1 84 ? 6.966 2.882 5.459 1.00 85.06 84 ILE A O 1
ATOM 663 N N . THR A 1 85 ? 8.761 2.132 4.381 1.00 85.12 85 THR A N 1
ATOM 664 C CA . THR A 1 85 ? 8.547 0.732 4.787 1.00 85.12 85 THR A CA 1
ATOM 665 C C . THR A 1 85 ? 8.762 0.503 6.289 1.00 85.12 85 THR A C 1
ATOM 667 O O . THR A 1 85 ? 8.098 -0.349 6.873 1.00 85.12 85 THR A O 1
ATOM 670 N N . VAL A 1 86 ? 9.684 1.238 6.917 1.00 87.25 86 VAL A N 1
ATOM 671 C CA . VAL A 1 86 ? 10.019 1.094 8.346 1.00 87.25 86 VAL A CA 1
ATOM 672 C C . VAL A 1 86 ? 9.088 1.908 9.246 1.00 87.25 86 VAL A C 1
ATOM 674 O O . VAL A 1 86 ? 8.743 1.443 10.327 1.00 87.25 86 VAL A O 1
ATOM 677 N N . PHE A 1 87 ? 8.679 3.108 8.824 1.00 85.94 87 PHE A N 1
ATOM 678 C CA . PHE A 1 87 ? 7.890 4.022 9.659 1.00 85.94 87 PHE A CA 1
ATOM 679 C C . PHE A 1 87 ? 6.376 3.940 9.437 1.00 85.94 87 PHE A C 1
ATOM 681 O O . PHE A 1 87 ? 5.637 4.538 10.214 1.00 85.94 87 PHE A O 1
ATOM 688 N N . VAL A 1 88 ? 5.888 3.225 8.417 1.00 84.38 88 VAL A N 1
ATOM 689 C CA . VAL A 1 88 ? 4.445 2.990 8.260 1.00 84.38 88 VAL A CA 1
ATOM 690 C C . VAL A 1 88 ? 4.028 1.827 9.171 1.00 84.38 88 VAL A C 1
ATOM 692 O O . VAL A 1 88 ? 4.425 0.685 8.914 1.00 84.38 88 VAL A O 1
ATOM 695 N N . PRO A 1 89 ? 3.236 2.078 10.232 1.00 78.62 89 PRO A N 1
ATOM 696 C CA . PRO A 1 89 ? 2.775 1.017 11.110 1.00 78.62 89 PRO A CA 1
ATOM 697 C C . PRO A 1 89 ? 1.835 0.087 10.339 1.00 78.62 89 PRO A C 1
ATOM 699 O O . PRO A 1 89 ? 0.892 0.521 9.675 1.00 78.62 89 PRO A O 1
ATOM 702 N N . LYS A 1 90 ? 2.097 -1.218 10.428 1.00 74.31 90 LYS A N 1
ATOM 703 C CA . LYS A 1 90 ? 1.200 -2.254 9.913 1.00 74.31 90 LYS A CA 1
ATOM 704 C C . LYS A 1 90 ? 0.058 -2.426 10.908 1.00 74.31 90 LYS A C 1
ATOM 706 O O . LYS A 1 90 ? 0.070 -3.355 11.707 1.00 74.31 90 LYS A O 1
ATOM 711 N N . ASN A 1 91 ? -0.899 -1.505 10.889 1.00 76.75 91 ASN A N 1
ATOM 712 C CA . ASN A 1 91 ? -2.102 -1.632 11.701 1.00 76.75 91 ASN A CA 1
ATOM 713 C C . ASN A 1 91 ? -2.981 -2.727 11.092 1.00 76.75 91 ASN A C 1
ATOM 715 O O . ASN A 1 91 ? -3.732 -2.489 10.149 1.00 76.75 91 ASN A O 1
ATOM 719 N N . THR A 1 92 ? -2.850 -3.947 11.604 1.00 72.88 92 THR A N 1
ATOM 720 C CA . THR A 1 92 ? -3.804 -5.021 11.344 1.00 72.88 92 THR A CA 1
ATOM 721 C C . THR A 1 92 ? -4.965 -4.838 12.312 1.00 72.88 92 THR A C 1
ATOM 723 O O . THR A 1 92 ? -4.805 -5.062 13.510 1.00 72.88 92 THR A O 1
ATOM 726 N N . LEU A 1 93 ? -6.112 -4.382 11.807 1.00 78.56 93 LEU A N 1
ATOM 727 C CA . LEU A 1 93 ? -7.344 -4.322 12.593 1.00 78.56 93 LEU A CA 1
ATOM 728 C C . LEU A 1 93 ? -7.734 -5.759 12.976 1.00 78.56 93 LEU A C 1
ATOM 730 O O . LEU A 1 93 ? -7.968 -6.580 12.091 1.00 78.56 93 LEU A O 1
ATOM 734 N N . SER A 1 94 ? -7.747 -6.061 14.276 1.00 83.12 94 SER A N 1
ATOM 735 C CA . SER A 1 94 ? -8.209 -7.338 14.842 1.00 83.12 94 SER A CA 1
ATOM 736 C C . SER A 1 94 ? -9.251 -7.067 15.919 1.00 83.12 94 SER A C 1
ATOM 738 O O . SER A 1 94 ? -9.165 -6.053 16.615 1.00 83.12 94 SER A O 1
ATOM 740 N N . PHE A 1 95 ? -10.192 -7.992 16.101 1.00 86.44 95 PHE A N 1
ATOM 741 C CA . PHE A 1 95 ? -11.171 -7.936 17.188 1.00 86.44 95 PHE A CA 1
ATOM 742 C C . PHE A 1 95 ? -10.508 -7.966 18.574 1.00 86.44 95 PHE A C 1
ATOM 744 O O . PHE A 1 95 ? -11.043 -7.375 19.501 1.00 86.44 95 PHE A O 1
ATOM 751 N N . ASP A 1 96 ? -9.295 -8.518 18.692 1.00 84.62 96 ASP A N 1
ATOM 752 C CA . ASP A 1 96 ? -8.517 -8.521 19.945 1.00 84.62 96 ASP A CA 1
ATOM 753 C C . ASP A 1 96 ? -8.120 -7.114 20.424 1.00 84.62 96 ASP A C 1
ATOM 755 O O . ASP A 1 96 ? -7.715 -6.931 21.568 1.00 84.62 96 ASP A O 1
ATOM 759 N N . SER A 1 97 ? -8.183 -6.115 19.535 1.00 86.62 97 SER A N 1
ATOM 760 C CA . SER A 1 97 ? -7.889 -4.717 19.868 1.00 86.62 97 SER A CA 1
ATOM 761 C C . SER A 1 97 ? -9.090 -3.948 20.423 1.00 86.62 97 SER A C 1
ATOM 763 O O . SER A 1 97 ? -8.932 -2.793 20.816 1.00 86.62 97 SER A O 1
ATOM 765 N N . LEU A 1 98 ? -10.277 -4.563 20.454 1.00 90.62 98 LEU A N 1
ATOM 766 C CA . LEU A 1 98 ? -11.475 -3.959 21.024 1.00 90.62 98 LEU A CA 1
ATOM 767 C C . LEU A 1 98 ? -11.528 -4.223 22.528 1.00 90.62 98 LEU A C 1
ATOM 769 O O . LEU A 1 98 ? -11.469 -5.362 22.982 1.00 90.62 98 LEU A O 1
ATOM 773 N N . GLU A 1 99 ? -11.669 -3.154 23.304 1.00 90.81 99 GLU A N 1
ATOM 774 C CA . GLU A 1 99 ? -11.910 -3.251 24.740 1.00 90.81 99 GLU A CA 1
ATOM 775 C C . GLU A 1 99 ? -13.382 -3.591 25.011 1.00 90.81 99 GLU A C 1
ATOM 777 O O . GLU A 1 99 ? -14.276 -3.024 24.378 1.00 90.81 99 GLU A O 1
ATOM 782 N N . THR A 1 100 ? -13.650 -4.453 25.996 1.00 90.25 100 THR A N 1
ATOM 783 C CA . THR A 1 100 ? -15.018 -4.833 26.395 1.00 90.25 100 THR A CA 1
ATOM 784 C C . THR A 1 100 ? -15.887 -3.615 26.705 1.00 90.25 100 THR A C 1
ATOM 786 O O . THR A 1 100 ? -17.011 -3.538 26.225 1.00 90.25 100 THR A O 1
ATOM 789 N N . ALA A 1 101 ? -15.344 -2.606 27.394 1.00 89.69 101 ALA A N 1
ATOM 790 C CA . ALA A 1 101 ? -16.061 -1.366 27.696 1.00 89.69 101 ALA A CA 1
ATOM 791 C C . ALA A 1 101 ? -16.492 -0.594 26.432 1.00 89.69 101 ALA A C 1
ATOM 793 O O . ALA A 1 101 ? -17.537 0.056 26.418 1.00 89.69 101 ALA A O 1
ATOM 794 N N . THR A 1 102 ? -15.715 -0.684 25.345 1.00 92.19 102 THR A N 1
ATOM 795 C CA . THR A 1 102 ? -16.082 -0.087 24.049 1.00 92.19 102 THR A CA 1
ATOM 796 C C . THR A 1 102 ? -17.239 -0.855 23.409 1.00 92.19 102 THR A C 1
ATOM 798 O O . THR A 1 102 ? -18.161 -0.2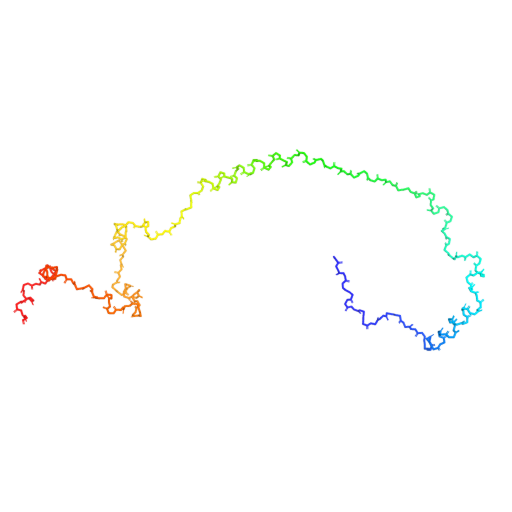40 22.879 1.00 92.19 102 THR A O 1
ATOM 801 N N . ILE A 1 103 ? -17.217 -2.189 23.490 1.00 90.94 103 ILE A N 1
ATOM 802 C CA . ILE A 1 103 ? -18.293 -3.051 22.981 1.00 90.94 103 ILE A CA 1
ATOM 803 C C . ILE A 1 103 ? -19.585 -2.815 23.771 1.00 90.94 103 ILE A C 1
ATOM 805 O O . ILE A 1 103 ? -2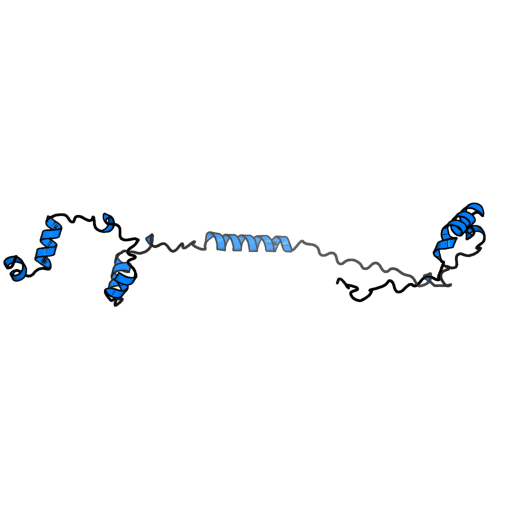0.639 -2.643 23.170 1.00 90.94 103 ILE A O 1
ATOM 809 N N . GLU A 1 104 ? -19.509 -2.748 25.100 1.00 87.31 104 GLU A N 1
ATOM 810 C CA . GLU A 1 104 ? -20.654 -2.451 25.968 1.00 87.31 104 GLU A CA 1
ATOM 811 C C . GLU A 1 104 ? -21.253 -1.080 25.660 1.00 87.31 104 GLU A C 1
ATOM 813 O O . GLU A 1 104 ? -22.463 -0.963 25.487 1.00 87.31 104 GLU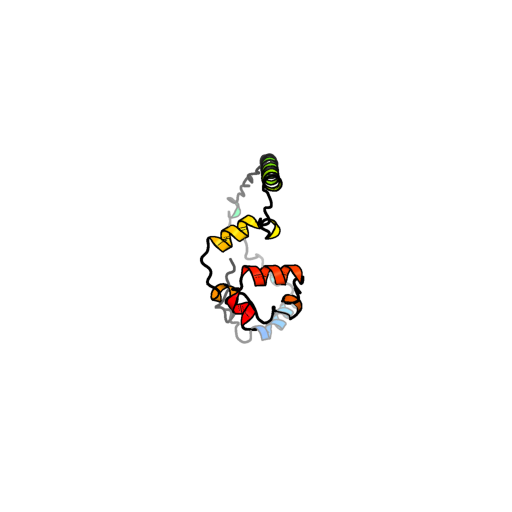 A O 1
ATOM 818 N N . THR A 1 105 ? -20.409 -0.052 25.521 1.00 92.25 105 THR A N 1
ATOM 819 C CA . THR A 1 105 ? -20.864 1.297 25.154 1.00 92.25 105 THR A CA 1
ATOM 820 C C . THR A 1 105 ? -21.598 1.272 23.814 1.00 92.25 105 THR A C 1
ATOM 822 O O . THR A 1 105 ? -22.692 1.815 23.706 1.00 92.25 105 THR A O 1
ATOM 825 N N . TYR A 1 106 ? -21.043 0.582 22.815 1.00 90.12 106 TYR A N 1
ATOM 826 C CA . TYR A 1 106 ? -21.667 0.442 21.501 1.00 90.12 106 TYR A CA 1
ATOM 827 C C . TYR A 1 106 ? -23.007 -0.311 21.551 1.00 90.12 106 TYR A C 1
ATOM 829 O O . TYR A 1 106 ? -23.964 0.089 20.892 1.00 90.12 106 TYR A O 1
ATOM 837 N N . LEU A 1 107 ? -23.100 -1.377 22.352 1.00 88.25 107 LEU A N 1
ATOM 838 C CA . LEU A 1 107 ? -24.334 -2.147 22.531 1.00 88.25 107 LEU A CA 1
ATOM 839 C C . LEU A 1 107 ? -25.427 -1.380 23.285 1.00 88.25 107 LEU A C 1
ATOM 841 O O . LEU A 1 107 ? -26.604 -1.640 23.057 1.00 88.25 107 LEU A O 1
ATOM 845 N N . LEU A 1 108 ? -25.051 -0.465 24.182 1.00 87.69 108 LEU A N 1
ATOM 846 C CA . LEU A 1 108 ? -25.987 0.353 24.957 1.00 87.69 108 LEU A CA 1
ATOM 847 C C . LEU A 1 108 ? -26.444 1.613 24.214 1.00 87.69 108 LEU A C 1
ATOM 849 O O . LEU A 1 108 ? -27.563 2.077 24.433 1.00 87.69 108 LEU A O 1
ATOM 853 N N . GLU A 1 109 ? -25.575 2.196 23.388 1.00 90.38 109 GLU A N 1
ATOM 854 C CA . GLU A 1 109 ? -25.876 3.412 22.628 1.00 90.38 109 GLU A CA 1
ATOM 855 C C . GLU A 1 109 ? -26.741 3.116 21.397 1.00 90.38 109 GLU A C 1
ATOM 857 O O . GLU A 1 109 ? -27.624 3.903 21.047 1.00 90.38 109 GLU A O 1
ATOM 862 N N . GLU A 1 110 ? -26.537 1.960 20.766 1.00 85.19 110 GLU A N 1
ATOM 863 C CA . GLU A 1 110 ? -27.329 1.526 19.622 1.00 85.19 110 GLU A CA 1
ATOM 864 C C . GLU A 1 110 ? -28.633 0.843 20.083 1.00 85.19 110 GLU A C 1
ATOM 866 O O . GLU A 1 110 ? -28.648 -0.024 20.957 1.00 85.19 110 GLU A O 1
ATOM 871 N N . SER A 1 111 ? -29.767 1.222 19.489 1.00 84.19 111 SER A N 1
ATOM 872 C CA . SER A 1 111 ? -31.083 0.695 19.877 1.00 84.19 111 SER A CA 1
ATOM 873 C C . SER A 1 111 ? -31.404 -0.614 19.150 1.00 84.19 111 SER A C 1
ATOM 875 O O . SER A 1 111 ? -32.201 -0.638 18.212 1.00 84.19 111 SER A O 1
ATOM 877 N N . TYR A 1 112 ? -30.800 -1.717 19.592 1.00 84.62 112 TYR A N 1
ATOM 878 C CA . TYR A 1 112 ? -31.107 -3.046 19.057 1.00 84.62 112 TYR A CA 1
ATOM 879 C C . TYR A 1 112 ? -32.471 -3.549 19.529 1.00 84.62 112 TYR A C 1
ATOM 881 O O . TYR A 1 112 ? -32.782 -3.533 20.723 1.00 84.62 112 TYR A O 1
ATOM 889 N N . GLN A 1 113 ? -33.280 -4.059 18.602 1.00 87.19 113 GLN A N 1
ATOM 890 C CA . GLN A 1 113 ? -34.447 -4.857 18.954 1.00 87.19 113 GLN A CA 1
ATOM 891 C C . GLN A 1 113 ? -34.026 -6.315 19.189 1.00 87.19 113 GLN A C 1
ATOM 893 O O . GLN A 1 113 ? -33.120 -6.813 18.516 1.00 87.19 113 GLN A O 1
ATOM 898 N N . PRO A 1 114 ? -34.710 -7.063 20.073 1.00 82.88 114 PRO A N 1
ATOM 899 C CA . PRO A 1 114 ? -34.433 -8.488 20.271 1.00 82.88 114 PRO A CA 1
ATOM 900 C C . PRO A 1 114 ? -34.470 -9.312 18.970 1.00 82.88 114 PRO A C 1
ATOM 902 O O . PRO A 1 114 ? -33.738 -10.289 18.834 1.00 82.88 114 PRO A O 1
ATOM 905 N N . SER A 1 115 ? -35.279 -8.896 17.988 1.00 82.62 115 SER A N 1
ATOM 906 C CA . SER A 1 115 ? -35.334 -9.500 16.650 1.00 82.62 115 SER A CA 1
ATOM 907 C C . SER A 1 115 ? -34.057 -9.305 15.834 1.00 82.62 115 SER A C 1
ATOM 909 O O . SER A 1 115 ? -33.716 -10.175 15.036 1.00 82.62 115 SER A O 1
ATOM 911 N N . ASP A 1 116 ? -33.354 -8.189 16.025 1.00 87.12 116 ASP A N 1
ATOM 912 C CA . ASP A 1 116 ? -32.125 -7.881 15.291 1.00 87.12 116 ASP A CA 1
ATOM 913 C C . ASP A 1 116 ? -31.019 -8.832 15.737 1.00 87.12 116 ASP A C 1
ATOM 915 O O . ASP A 1 116 ? -30.357 -9.453 14.909 1.00 87.12 116 ASP A O 1
ATOM 919 N N . ILE A 1 117 ? -30.911 -9.048 17.050 1.00 85.88 117 ILE A N 1
ATOM 920 C CA . ILE A 1 117 ? -29.986 -10.023 17.635 1.00 85.88 117 ILE A CA 1
ATOM 921 C C . ILE A 1 117 ? -30.378 -11.444 17.214 1.00 85.88 117 ILE A C 1
ATOM 923 O O . ILE A 1 117 ? -29.521 -12.213 16.787 1.00 85.88 117 ILE A O 1
ATOM 927 N N . ALA A 1 118 ? -31.670 -11.786 17.257 1.00 85.00 118 ALA A N 1
ATOM 928 C CA . ALA A 1 118 ? -32.150 -13.103 16.842 1.00 85.00 118 ALA A CA 1
A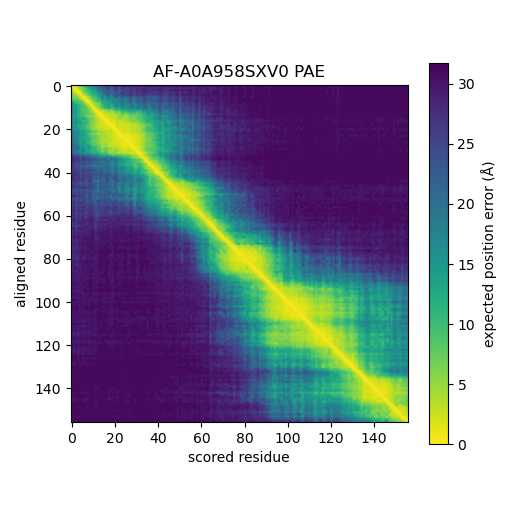TOM 929 C C . ALA A 1 118 ? -31.849 -13.410 15.366 1.00 85.00 118 ALA A C 1
ATOM 931 O O . ALA A 1 118 ? -31.560 -14.552 15.031 1.00 85.00 118 ALA A O 1
ATOM 932 N N . SER A 1 119 ? -31.859 -12.400 14.489 1.00 85.56 119 SER A N 1
ATOM 933 C CA . SER A 1 119 ? -31.518 -12.574 13.070 1.00 85.56 119 SER A CA 1
ATOM 934 C C . SER A 1 119 ? -30.043 -12.913 12.822 1.00 85.56 119 SER A C 1
ATOM 936 O O . SER A 1 119 ? -29.708 -13.471 11.778 1.00 85.56 119 SER A O 1
ATOM 938 N N . LEU A 1 120 ? -29.169 -12.586 13.780 1.00 85.69 120 LEU A N 1
ATOM 939 C CA . LEU A 1 120 ? -27.739 -12.891 13.736 1.00 85.69 120 LEU A CA 1
ATOM 940 C C . LEU A 1 120 ? -27.422 -14.285 14.293 1.00 85.69 120 LEU A C 1
ATOM 942 O O . LEU A 1 120 ? -26.340 -14.807 14.039 1.00 85.69 120 LEU A O 1
ATOM 946 N N . LEU A 1 121 ? -28.349 -14.893 15.038 1.00 85.56 121 LEU A N 1
ATOM 947 C CA . LEU A 1 121 ? -28.197 -16.238 15.581 1.00 85.56 121 LEU A CA 1
ATOM 948 C C . LEU A 1 121 ? -28.583 -17.270 14.516 1.00 85.56 121 LEU A C 1
ATOM 950 O O . LEU A 1 121 ? -29.756 -17.466 14.206 1.00 85.56 121 LEU A O 1
ATOM 954 N N . ASN A 1 122 ? -27.585 -17.949 13.952 1.00 79.81 122 ASN A N 1
ATOM 955 C CA . ASN A 1 122 ? -27.815 -19.051 13.027 1.00 79.81 122 ASN A CA 1
ATOM 956 C C . ASN A 1 122 ? -28.120 -20.334 13.812 1.00 79.81 122 ASN A C 1
ATOM 958 O O . ASN A 1 122 ? -27.291 -20.808 14.588 1.00 79.81 122 ASN A O 1
ATOM 962 N N . GLU A 1 123 ? -29.284 -20.938 13.573 1.00 75.00 123 GLU A N 1
ATOM 963 C CA . GLU A 1 123 ? -29.705 -22.185 14.231 1.00 75.00 123 GLU A CA 1
ATOM 964 C C . GLU A 1 123 ? -28.698 -23.329 14.027 1.00 75.00 123 GLU A C 1
ATOM 966 O O . GLU A 1 123 ? -28.569 -24.213 14.869 1.00 75.00 123 GLU A O 1
ATOM 971 N N . ASN A 1 124 ? -27.929 -23.284 12.937 1.00 77.81 124 ASN A N 1
ATOM 972 C CA . ASN A 1 124 ? -26.912 -24.283 12.624 1.00 77.81 124 ASN A CA 1
ATOM 973 C C . ASN A 1 124 ? -25.615 -24.108 13.439 1.00 77.81 124 ASN A C 1
ATOM 975 O O . ASN A 1 124 ? -24.803 -25.032 13.483 1.00 77.81 124 ASN A O 1
ATOM 979 N N . GLU A 1 125 ? -25.395 -22.934 14.038 1.00 74.75 125 GLU A N 1
ATOM 980 C CA . GLU A 1 125 ? -24.243 -22.625 14.902 1.00 74.75 125 GLU A CA 1
ATOM 981 C C . GLU A 1 125 ? -24.572 -22.811 16.391 1.00 74.75 125 GLU A C 1
ATOM 983 O O . GLU A 1 125 ? -23.672 -23.023 17.206 1.00 74.75 125 GLU A O 1
ATOM 988 N N . LEU A 1 126 ? -25.860 -22.797 16.746 1.00 78.88 126 LEU A N 1
ATOM 989 C CA . LEU A 1 126 ? -26.350 -23.075 18.092 1.00 78.88 126 LEU A CA 1
ATOM 990 C C . LEU A 1 126 ? -26.301 -24.583 18.377 1.00 78.88 126 LEU A C 1
ATOM 992 O O . LEU A 1 126 ? -27.228 -25.337 18.085 1.00 78.88 126 LEU A O 1
ATOM 996 N N . THR A 1 127 ? -25.205 -25.048 18.969 1.00 77.31 127 THR A N 1
ATOM 997 C CA . THR A 1 127 ? -25.107 -26.421 19.480 1.00 77.31 127 THR A CA 1
ATOM 998 C C . THR A 1 127 ? -25.689 -26.510 20.889 1.00 77.31 127 THR A C 1
ATOM 1000 O O . THR A 1 127 ? -25.677 -25.536 21.635 1.00 77.31 127 THR A O 1
ATOM 1003 N N . LEU A 1 128 ? -26.145 -27.688 21.323 1.00 69.75 128 LEU A N 1
ATOM 1004 C CA . LEU A 1 128 ? -26.559 -27.891 22.723 1.00 69.75 128 LEU A CA 1
ATOM 1005 C C . LEU A 1 128 ? -25.435 -27.557 23.725 1.00 69.75 128 LEU A C 1
ATOM 1007 O O . LEU A 1 128 ? -25.714 -27.196 24.863 1.00 69.75 128 LEU A O 1
ATOM 1011 N N . GLU A 1 129 ? -24.171 -27.604 23.292 1.00 72.19 129 GLU A N 1
ATOM 1012 C CA . GLU A 1 129 ? -23.031 -27.170 24.102 1.00 72.19 129 GLU A CA 1
ATOM 1013 C C . GLU A 1 129 ? -22.953 -25.648 24.292 1.00 72.19 129 GLU A C 1
ATOM 1015 O O . GLU A 1 129 ? -22.457 -25.197 25.320 1.00 72.19 129 GLU A O 1
ATOM 1020 N N . SER A 1 130 ? -23.492 -24.848 23.364 1.00 73.38 130 SER A N 1
ATOM 1021 C CA . SER A 1 130 ? -23.551 -23.383 23.508 1.00 73.38 130 SER A CA 1
ATOM 1022 C C . SER A 1 130 ? -24.450 -22.927 24.666 1.00 73.38 130 SER A C 1
ATOM 1024 O O . SER A 1 130 ? -24.238 -21.855 25.225 1.00 73.38 130 SER A O 1
ATOM 1026 N N . PHE A 1 131 ? -25.389 -23.781 25.086 1.00 71.06 131 PHE A N 1
ATOM 1027 C CA . PHE A 1 131 ? -26.264 -23.564 26.240 1.00 71.06 131 PHE A CA 1
ATOM 1028 C C . PHE A 1 131 ? -25.827 -24.343 27.491 1.00 71.06 131 PHE A C 1
ATOM 1030 O O . PHE A 1 131 ? -26.471 -24.232 28.527 1.00 71.06 131 PHE A O 1
ATOM 1037 N N . ASN A 1 132 ? -24.726 -25.103 27.429 1.00 63.59 132 ASN A N 1
ATOM 1038 C CA . ASN A 1 132 ? -24.198 -25.876 28.563 1.00 63.59 132 ASN A CA 1
ATOM 1039 C C . ASN A 1 132 ? -23.381 -25.035 29.556 1.00 63.59 132 ASN A C 1
ATOM 1041 O O . ASN A 1 132 ? -22.634 -25.589 30.367 1.00 63.59 132 ASN A O 1
ATOM 1045 N N . LEU A 1 133 ? -23.533 -23.708 29.553 1.00 64.81 133 LEU A N 1
ATOM 1046 C CA . LEU A 1 133 ? -23.287 -22.962 30.779 1.00 64.81 133 LEU A CA 1
ATOM 1047 C C . LEU A 1 133 ? -24.335 -23.454 31.771 1.00 64.81 133 LEU A C 1
ATOM 1049 O O . LEU A 1 133 ? -25.471 -23.010 31.722 1.00 64.81 133 LEU A O 1
ATOM 1053 N N . VAL A 1 134 ? -23.975 -24.430 32.601 1.00 66.69 134 VAL A N 1
ATOM 1054 C CA . VAL A 1 134 ? -24.686 -24.711 33.843 1.00 66.69 134 VAL A CA 1
ATOM 1055 C C . VAL A 1 134 ? -24.230 -23.601 34.785 1.00 66.69 134 VAL A C 1
ATOM 1057 O O . VAL A 1 134 ? -23.079 -23.650 35.229 1.00 66.69 134 VAL A O 1
ATOM 1060 N N . PRO A 1 135 ? -25.035 -22.548 35.007 1.00 67.50 135 PRO A N 1
ATOM 1061 C CA . PRO A 1 135 ? -24.686 -21.564 36.011 1.00 67.50 135 PRO A CA 1
ATOM 1062 C C . PRO A 1 135 ? -24.634 -22.260 37.369 1.00 67.50 135 PRO A C 1
ATOM 1064 O O . PRO A 1 135 ? -25.380 -23.208 37.627 1.00 67.50 135 PRO A O 1
ATOM 1067 N N . ASP A 1 136 ? -23.702 -21.815 38.203 1.00 79.12 136 ASP A N 1
ATOM 1068 C CA . ASP A 1 136 ? -23.583 -22.330 39.560 1.00 79.12 136 ASP A CA 1
ATOM 1069 C C . ASP A 1 136 ? -24.883 -22.061 40.334 1.00 79.12 136 ASP A C 1
ATOM 1071 O O . ASP A 1 136 ? -25.574 -21.074 40.069 1.00 79.12 136 ASP A O 1
ATOM 1075 N N . GLU A 1 137 ? -25.237 -22.945 41.267 1.00 81.12 137 GLU A N 1
ATOM 1076 C CA . GLU A 1 137 ? -26.531 -22.887 41.966 1.00 81.12 137 GLU A CA 1
ATOM 1077 C C . GLU A 1 137 ? -26.712 -21.546 42.705 1.00 81.12 137 GLU A C 1
ATOM 1079 O O . GLU A 1 137 ? -27.793 -20.965 42.667 1.00 81.12 137 GLU A O 1
ATOM 1084 N N . GLU A 1 138 ? -25.621 -20.989 43.245 1.00 83.88 138 GLU A N 1
ATOM 1085 C CA . GLU A 1 138 ? -25.584 -19.668 43.889 1.00 83.88 138 GLU A CA 1
ATOM 1086 C C . GLU A 1 138 ? -25.902 -18.529 42.900 1.00 83.88 138 GLU A C 1
ATOM 1088 O O . GLU A 1 138 ? -26.682 -17.626 43.196 1.00 83.88 138 GLU A O 1
ATOM 1093 N N . GLN A 1 139 ? -25.374 -18.601 41.674 1.00 81.81 139 GLN A N 1
ATOM 1094 C CA . GLN A 1 139 ? -25.619 -17.593 40.634 1.00 81.81 139 GLN A CA 1
ATOM 1095 C C . GLN A 1 139 ? -27.054 -17.653 40.099 1.00 81.81 139 GLN A C 1
ATOM 1097 O O . GLN A 1 139 ? -27.630 -16.627 39.729 1.00 81.81 139 GLN A O 1
ATOM 1102 N N . LEU A 1 140 ? -27.631 -18.856 40.045 1.00 83.81 140 LEU A N 1
ATOM 1103 C CA . LEU A 1 140 ? -29.034 -19.061 39.690 1.00 83.81 140 LEU A CA 1
ATOM 1104 C C . LEU A 1 140 ? -29.970 -18.515 40.759 1.00 83.81 140 LEU A C 1
ATOM 1106 O O . LEU A 1 140 ? -30.937 -17.833 40.417 1.00 83.81 140 LEU A O 1
ATOM 1110 N N . GLU A 1 141 ? -29.687 -18.804 42.027 1.00 83.56 141 GLU A N 1
ATOM 1111 C CA . GLU A 1 141 ? -30.469 -18.307 43.155 1.00 83.56 141 GLU A CA 1
ATOM 1112 C C . GLU A 1 141 ? -30.474 -16.774 43.173 1.00 83.56 141 GLU A C 1
ATOM 1114 O O . GLU A 1 141 ? -31.547 -16.166 43.168 1.00 83.56 141 GLU A O 1
ATOM 1119 N N . ASP A 1 142 ? -29.300 -16.149 43.062 1.00 86.25 142 ASP A N 1
ATOM 1120 C CA . ASP A 1 142 ? -29.168 -14.693 43.008 1.00 86.25 142 ASP A CA 1
ATOM 1121 C C . ASP A 1 142 ? -29.943 -14.087 41.833 1.00 86.25 142 ASP A C 1
ATOM 1123 O O . ASP A 1 142 ? -30.694 -13.123 42.004 1.00 86.25 142 ASP A O 1
ATOM 1127 N N . TYR A 1 143 ? -29.817 -14.664 40.635 1.00 83.38 143 TYR A N 1
ATOM 1128 C CA . TYR A 1 143 ? -30.526 -14.169 39.457 1.00 83.38 143 TYR A CA 1
ATOM 1129 C C . TYR A 1 143 ? -32.047 -14.268 39.617 1.00 83.38 143 TYR A C 1
ATOM 1131 O O . TYR A 1 143 ? -32.768 -13.316 39.293 1.00 83.38 143 TYR A O 1
ATOM 1139 N N . VAL A 1 144 ? -32.540 -15.399 40.127 1.00 83.69 144 VAL A N 1
ATOM 1140 C CA . VAL A 1 144 ? -33.970 -15.620 40.359 1.00 83.69 144 VAL A CA 1
ATOM 1141 C C . VAL A 1 144 ? -34.485 -14.659 41.422 1.00 83.69 144 VAL A C 1
ATOM 1143 O O . VAL A 1 144 ? -35.512 -14.026 41.202 1.00 83.69 144 VAL A O 1
ATOM 1146 N N . ILE A 1 145 ? -33.780 -14.464 42.535 1.00 85.06 145 ILE A N 1
ATOM 1147 C CA . ILE A 1 145 ? -34.203 -13.530 43.589 1.00 85.06 145 ILE A CA 1
ATOM 1148 C C . ILE A 1 145 ? -34.214 -12.083 43.081 1.00 85.06 145 ILE A C 1
ATOM 1150 O O . ILE A 1 145 ? -35.114 -11.314 43.415 1.00 85.06 145 ILE A O 1
ATOM 1154 N N . GLN A 1 146 ? -33.238 -11.701 42.258 1.00 85.06 146 GLN A N 1
ATOM 1155 C CA . GLN A 1 146 ? -33.091 -10.323 41.792 1.00 85.06 146 GLN A CA 1
ATOM 1156 C C . GLN A 1 146 ? -34.087 -9.952 40.680 1.00 85.06 146 GLN A C 1
ATOM 1158 O O . GLN A 1 146 ? -34.435 -8.779 40.541 1.00 85.06 146 GLN A O 1
ATOM 1163 N N . ASN A 1 147 ? -34.561 -10.938 39.907 1.00 83.25 147 ASN A N 1
ATOM 1164 C CA . ASN A 1 147 ? -35.429 -10.721 38.743 1.00 83.25 147 ASN A CA 1
ATOM 1165 C C . ASN A 1 147 ? -36.847 -11.304 38.891 1.00 83.25 147 ASN A C 1
ATOM 1167 O O . ASN A 1 147 ? -37.702 -11.023 38.049 1.00 83.25 147 ASN A O 1
ATOM 1171 N N . SER A 1 148 ? -37.132 -12.087 39.937 1.00 82.38 148 SER A N 1
ATOM 1172 C CA . SER A 1 148 ? -38.477 -12.595 40.238 1.00 82.38 148 SER A CA 1
ATOM 1173 C C . SER A 1 148 ? -39.127 -11.842 41.398 1.00 82.38 148 SER A C 1
ATOM 1175 O O . SER A 1 148 ? -38.481 -11.315 42.300 1.00 82.38 148 SER A O 1
ATOM 1177 N N . SER A 1 149 ? -40.452 -11.754 41.359 1.00 78.19 149 SER A N 1
ATOM 1178 C CA . SER A 1 149 ? -41.247 -11.171 42.438 1.00 78.19 149 SER A CA 1
ATOM 1179 C C . SER A 1 149 ? -41.514 -12.231 43.507 1.00 78.19 149 SER A C 1
ATOM 1181 O O . SER A 1 149 ? -41.767 -13.382 43.167 1.00 78.19 149 SER A O 1
ATOM 1183 N N . ILE A 1 150 ? -41.557 -11.837 44.785 1.00 75.56 150 ILE A N 1
ATOM 1184 C CA . ILE A 1 150 ? -41.898 -12.736 45.911 1.00 75.56 150 ILE A CA 1
ATOM 1185 C C . ILE A 1 150 ? -43.222 -13.481 45.663 1.00 75.56 150 ILE A C 1
ATOM 1187 O O . ILE A 1 150 ? -43.357 -14.647 46.015 1.00 75.56 150 ILE A O 1
ATOM 1191 N N . GLU A 1 151 ? -44.178 -12.823 45.012 1.00 74.94 151 GLU A N 1
ATOM 1192 C CA . GLU A 1 151 ? -45.480 -13.392 44.649 1.00 74.94 151 GLU A CA 1
ATOM 1193 C C . GLU A 1 151 ? -45.358 -14.518 43.604 1.00 74.94 151 GLU A C 1
ATOM 1195 O O . GLU A 1 151 ? -45.994 -15.555 43.745 1.00 74.94 151 GLU A O 1
ATOM 1200 N N . ASN A 1 152 ? -44.446 -14.386 42.632 1.00 78.94 152 ASN A N 1
ATOM 1201 C CA . ASN A 1 152 ? -44.186 -15.419 41.619 1.00 78.94 152 ASN A CA 1
ATOM 1202 C C . ASN A 1 152 ? -43.496 -16.665 42.202 1.00 78.94 152 ASN A C 1
ATOM 1204 O O . ASN A 1 152 ? -43.595 -17.739 41.618 1.00 78.94 152 ASN A O 1
ATOM 1208 N N . LEU A 1 153 ? -42.780 -16.527 43.324 1.00 76.06 153 LEU A N 1
ATOM 1209 C CA . LEU A 1 153 ? -42.104 -17.637 44.010 1.00 76.06 153 LEU A CA 1
ATOM 1210 C C . LEU A 1 153 ? -43.035 -18.413 44.949 1.00 76.06 153 LEU A C 1
ATOM 1212 O O . LEU A 1 153 ? -42.744 -19.558 45.280 1.00 76.06 153 LEU A O 1
ATOM 1216 N N . LEU A 1 154 ? -44.129 -17.791 45.397 1.00 75.12 154 LEU A N 1
ATOM 1217 C CA . LEU A 1 154 ? -45.109 -18.413 46.291 1.00 75.12 154 LEU A CA 1
ATOM 1218 C C . LEU A 1 154 ? -46.186 -19.218 45.546 1.00 75.12 154 LEU A C 1
ATOM 1220 O O . LEU A 1 154 ? -46.839 -20.057 46.163 1.00 75.12 154 LEU A O 1
ATOM 1224 N N . ASP A 1 155 ? -46.371 -18.940 44.254 1.00 70.75 155 ASP A N 1
ATOM 1225 C CA . ASP A 1 155 ? -47.363 -19.574 43.373 1.00 70.75 155 ASP A CA 1
ATOM 1226 C C . ASP A 1 155 ? -46.831 -20.829 42.638 1.00 70.75 155 ASP A C 1
ATOM 1228 O O . ASP A 1 155 ? -47.538 -21.393 41.795 1.00 70.75 155 ASP A O 1
ATOM 1232 N N . LEU A 1 156 ? -45.606 -21.277 42.948 1.00 57.75 156 LEU A N 1
ATOM 1233 C CA . LEU A 1 156 ? -44.988 -22.508 42.426 1.00 57.75 156 LEU A CA 1
ATOM 1234 C C . LEU A 1 156 ? -45.188 -23.696 43.384 1.00 57.75 156 LEU A C 1
ATOM 1236 O O . LEU A 1 156 ? -45.482 -24.807 42.884 1.00 57.75 156 LEU A O 1
#

Secondary structure (DSSP, 8-state):
-----TT-SS-S-PPPTTTTTTHHHHHHHHHHS--GGGG-SS-S-PPPTTTTTT---------PPP-TTHHHHHHHHHHHHHHHHHHS------GGGS-HHHHHHHHHHS---HHHHHHH--TTT--GGGG-----HHHHHHHHHHHS-HHHHH--

Solvent-accessible surface area (backbone atoms only — not comparable to full-atom values): 10645 Å² total; per-residue (Å²): 137,84,82,76,78,89,77,70,90,57,78,93,74,82,78,64,91,67,62,71,79,52,42,65,62,52,53,52,48,46,65,73,68,54,56,75,68,81,75,50,95,62,73,93,79,69,80,62,89,68,70,64,78,80,68,73,89,76,83,75,80,76,86,81,78,80,79,79,66,61,64,67,56,51,55,57,52,51,52,51,52,48,49,53,65,71,70,54,79,85,81,74,90,51,77,88,76,61,54,68,70,59,52,52,49,52,61,69,71,45,90,76,51,76,65,61,58,52,73,70,59,52,75,90,74,64,46,80,71,76,65,59,72,73,71,53,69,70,59,48,51,52,51,47,63,75,75,50,52,75,68,66,68,72,75,112

Sequence (156 aa):
MDKEFKHIKSSGFKVPKGYFESLDDRLLDLTKTGSPLSSIPNTGFKAPEGYFENFRIKPKKAKVITLKRVLYISGVAAVLALLITVFVPKNTLSFDSLETATIETYLLEESYQPSDIASLLNENELTLESFNLVPDEEQLEDYVIQNSSIENLLDL

Mean predicted aligned error: 22.5 Å

Nearest PDB structures (foldseek):
  8xkl-assembly1_s  TM=1.437E-01  e=6.754E+00  Chroomonas placoidea